Protein AF-A0A3B0TSR6-F1 (afdb_monomer_lite)

Radius of gyration: 14.74 Å; chains: 1; bounding box: 37×26×40 Å

pLDDT: mean 94.07, std 5.28, range [68.5, 98.56]

Organism: NCBI:txid652676

Structure (mmCIF, N/CA/C/O backbone):
data_AF-A0A3B0TSR6-F1
#
_entry.id   AF-A0A3B0TSR6-F1
#
loop_
_atom_site.group_PDB
_atom_site.id
_atom_site.type_symbol
_atom_site.label_atom_id
_atom_site.label_alt_id
_atom_site.label_comp_id
_atom_site.label_asym_id
_atom_site.label_entity_id
_atom_site.label_seq_id
_atom_site.pdbx_PDB_ins_code
_atom_site.Cartn_x
_atom_site.Cartn_y
_atom_site.Cartn_z
_atom_site.occupancy
_atom_site.B_iso_or_equiv
_atom_site.auth_seq_id
_atom_site.auth_comp_id
_atom_site.auth_asym_id
_atom_site.auth_atom_id
_atom_site.pdbx_PDB_model_num
ATOM 1 N N . MET A 1 1 ? -17.621 -11.136 -20.415 1.00 80.25 1 MET A N 1
ATOM 2 C CA . MET A 1 1 ? -17.956 -9.915 -19.646 1.00 80.25 1 MET A CA 1
ATOM 3 C C . MET A 1 1 ? -17.858 -8.714 -20.577 1.00 80.25 1 MET A C 1
ATOM 5 O O . MET A 1 1 ? -16.805 -8.576 -21.180 1.00 80.25 1 MET A O 1
ATOM 9 N N . PRO A 1 2 ? -18.905 -7.886 -20.746 1.00 95.25 2 PRO A N 1
ATOM 10 C CA . PRO A 1 2 ? -18.883 -6.783 -21.718 1.00 95.25 2 PRO A CA 1
ATOM 11 C C . PRO A 1 2 ? -18.322 -5.456 -21.175 1.00 95.25 2 PRO A C 1
ATOM 13 O O . PRO A 1 2 ? -18.177 -4.510 -21.938 1.00 95.25 2 PRO A O 1
ATOM 16 N N . ARG A 1 3 ? -18.058 -5.343 -19.865 1.00 96.44 3 ARG A N 1
ATOM 17 C CA . ARG A 1 3 ? -17.658 -4.086 -19.211 1.00 96.44 3 A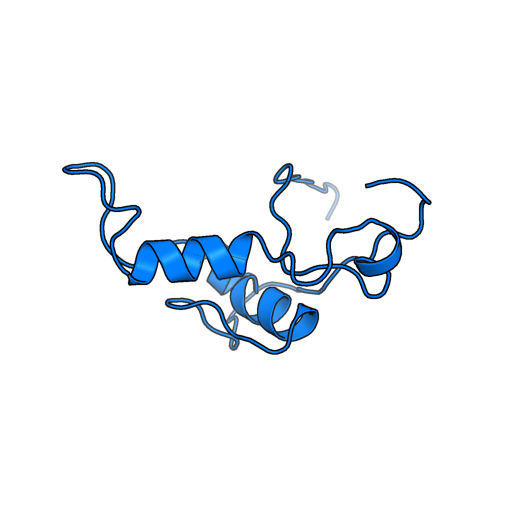RG A CA 1
ATOM 18 C C . ARG A 1 3 ? -16.437 -4.297 -18.326 1.00 96.44 3 ARG A C 1
ATOM 20 O O . ARG A 1 3 ? -16.362 -5.313 -17.637 1.00 96.44 3 ARG A O 1
ATOM 27 N N . ALA A 1 4 ? -15.553 -3.306 -18.308 1.00 95.94 4 ALA A N 1
ATOM 28 C CA . ALA A 1 4 ? -14.464 -3.171 -17.350 1.00 95.94 4 ALA A CA 1
ATOM 29 C C . ALA A 1 4 ? -14.670 -1.885 -16.537 1.00 95.94 4 ALA A C 1
ATOM 31 O O . ALA A 1 4 ? -15.135 -0.882 -17.078 1.00 95.94 4 ALA A O 1
ATOM 32 N N . ILE A 1 5 ? -14.343 -1.927 -15.245 1.00 95.88 5 ILE A N 1
ATOM 33 C CA . ILE A 1 5 ? -14.328 -0.760 -14.357 1.00 95.88 5 ILE A CA 1
ATOM 34 C C . ILE A 1 5 ? -12.890 -0.603 -13.880 1.00 95.88 5 ILE A C 1
ATOM 36 O O . ILE A 1 5 ? -12.321 -1.549 -13.339 1.00 95.88 5 ILE A O 1
ATOM 40 N N . ILE A 1 6 ? -12.312 0.575 -14.103 1.00 96.50 6 ILE A N 1
ATOM 41 C CA . ILE A 1 6 ? -10.946 0.897 -13.695 1.00 96.50 6 ILE A CA 1
ATOM 42 C C . ILE A 1 6 ? -11.034 1.957 -12.601 1.00 96.50 6 ILE A C 1
ATOM 44 O O . ILE A 1 6 ? -11.550 3.048 -12.834 1.00 96.50 6 ILE A O 1
ATOM 48 N N . CYS A 1 7 ? -10.531 1.622 -11.415 1.00 96.44 7 CYS A N 1
ATOM 49 C CA . CYS A 1 7 ? -10.419 2.538 -10.286 1.00 96.44 7 CYS A CA 1
ATOM 50 C C . CYS A 1 7 ? -8.938 2.824 -10.041 1.00 96.44 7 CYS A C 1
ATOM 52 O O . CYS A 1 7 ? -8.193 1.915 -9.677 1.00 96.44 7 CYS A O 1
ATOM 54 N N . ILE A 1 8 ? -8.520 4.073 -10.235 1.00 96.31 8 ILE A N 1
ATOM 55 C CA . ILE A 1 8 ? -7.159 4.519 -9.928 1.00 96.31 8 ILE A CA 1
ATOM 56 C C . ILE A 1 8 ? -7.186 5.165 -8.547 1.00 96.31 8 ILE A C 1
ATOM 58 O O . ILE A 1 8 ? -7.898 6.145 -8.329 1.00 96.31 8 ILE A O 1
ATOM 62 N N . LEU A 1 9 ? -6.428 4.593 -7.614 1.00 96.75 9 LEU A N 1
ATOM 63 C CA . LEU A 1 9 ? -6.173 5.208 -6.319 1.00 96.75 9 LEU A CA 1
ATOM 64 C C . LEU A 1 9 ? -4.930 6.085 -6.461 1.00 96.75 9 LEU A C 1
ATOM 66 O O . LEU A 1 9 ? -3.806 5.587 -6.410 1.00 96.75 9 LEU A O 1
ATOM 70 N N . ASP A 1 10 ? -5.152 7.373 -6.709 1.00 96.19 10 ASP A N 1
ATOM 71 C CA . ASP A 1 10 ? -4.073 8.325 -6.962 1.00 96.19 10 ASP A CA 1
ATOM 72 C C . ASP A 1 10 ? -3.059 8.330 -5.806 1.00 96.19 10 ASP A C 1
ATOM 74 O O . ASP A 1 10 ? -3.438 8.348 -4.633 1.00 96.19 10 ASP A O 1
ATOM 78 N N . SER A 1 11 ? -1.769 8.289 -6.142 1.00 93.19 11 SER A N 1
ATOM 79 C CA . SER A 1 11 ? -0.614 8.256 -5.228 1.00 93.19 11 SER A CA 1
ATOM 80 C C . SER A 1 11 ? -0.506 7.070 -4.244 1.00 93.19 11 SER A C 1
ATOM 82 O O . SER A 1 11 ? 0.410 7.040 -3.416 1.00 93.19 11 SER A O 1
ATOM 84 N N . VAL A 1 12 ? -1.374 6.051 -4.324 1.00 96.44 12 VAL A N 1
ATOM 85 C CA . VAL A 1 12 ? -1.350 4.882 -3.415 1.00 96.44 12 VAL A CA 1
ATOM 86 C C . VAL A 1 12 ? -0.291 3.856 -3.849 1.00 96.44 12 VAL A C 1
ATOM 88 O O . VAL A 1 12 ? -0.595 2.760 -4.314 1.00 96.44 12 VAL A O 1
ATOM 91 N N . GLY A 1 13 ? 0.981 4.232 -3.703 1.00 95.06 13 GLY A N 1
ATOM 92 C CA . GLY A 1 13 ? 2.133 3.382 -4.006 1.00 95.06 13 GLY A CA 1
ATOM 93 C C . GLY A 1 13 ? 2.351 2.261 -2.981 1.00 95.06 13 GLY A C 1
ATOM 94 O O . GLY A 1 13 ? 2.158 2.446 -1.779 1.00 95.06 13 GLY A O 1
ATOM 95 N N . ILE A 1 14 ? 2.807 1.100 -3.451 1.00 95.81 14 ILE A N 1
ATOM 96 C CA . ILE A 1 14 ? 3.022 -0.113 -2.634 1.00 95.81 14 ILE A CA 1
ATOM 97 C C . ILE A 1 14 ? 4.507 -0.470 -2.440 1.00 95.81 14 ILE A C 1
ATOM 99 O O . ILE A 1 14 ? 4.837 -1.578 -2.027 1.00 95.81 14 ILE A O 1
ATOM 103 N N . GLY A 1 15 ? 5.397 0.480 -2.726 1.00 91.31 15 GLY A N 1
ATOM 104 C CA . GLY A 1 15 ? 6.850 0.330 -2.676 1.00 91.31 15 GLY A CA 1
ATOM 105 C C . GLY A 1 15 ? 7.509 1.027 -3.863 1.00 91.31 15 GLY A C 1
ATOM 106 O O . GLY A 1 15 ? 6.911 1.116 -4.935 1.00 91.31 15 GLY A O 1
ATOM 107 N N . GLY A 1 16 ? 8.718 1.549 -3.660 1.00 84.44 16 GLY A N 1
ATOM 108 C CA . GLY A 1 16 ? 9.500 2.191 -4.709 1.00 84.44 16 GLY A CA 1
ATOM 109 C C . GLY A 1 16 ? 9.806 1.225 -5.854 1.00 84.44 16 GLY A C 1
ATOM 110 O O . GLY A 1 16 ? 10.049 0.035 -5.635 1.00 84.44 16 GLY A O 1
ATOM 111 N N . ALA A 1 17 ? 9.793 1.744 -7.080 1.00 85.25 17 ALA A N 1
ATOM 112 C CA . ALA A 1 17 ? 10.236 1.000 -8.251 1.00 85.25 17 ALA A CA 1
ATOM 113 C C . ALA A 1 17 ? 11.745 0.662 -8.155 1.00 85.25 17 ALA A C 1
ATOM 115 O O . ALA A 1 17 ? 12.467 1.290 -7.375 1.00 85.25 17 ALA A O 1
ATOM 116 N N . PRO A 1 18 ? 12.254 -0.325 -8.921 1.00 83.88 18 PRO A N 1
ATOM 117 C CA . PRO A 1 18 ? 13.672 -0.698 -8.877 1.00 83.88 18 PRO A CA 1
ATOM 118 C C . PRO A 1 18 ? 14.651 0.456 -9.160 1.00 83.88 18 PRO A C 1
ATOM 120 O O . PRO A 1 18 ? 15.777 0.428 -8.674 1.00 83.88 18 PRO A O 1
ATOM 123 N N . ASP A 1 19 ? 14.212 1.463 -9.913 1.00 85.25 19 ASP A N 1
ATOM 124 C CA . ASP A 1 19 ? 14.926 2.689 -10.284 1.00 85.25 19 ASP A CA 1
ATOM 125 C C . ASP A 1 19 ? 14.627 3.879 -9.352 1.00 85.25 19 ASP A C 1
ATOM 127 O O . ASP A 1 19 ? 15.096 4.986 -9.593 1.00 85.25 19 ASP A O 1
ATOM 131 N N . ALA A 1 20 ? 13.899 3.686 -8.244 1.00 87.44 20 ALA A N 1
ATOM 132 C CA . ALA A 1 20 ? 13.506 4.778 -7.344 1.00 87.44 20 ALA A CA 1
ATOM 133 C C . ALA A 1 20 ? 14.694 5.618 -6.833 1.00 87.44 20 ALA A C 1
ATOM 135 O O . ALA A 1 20 ? 14.540 6.810 -6.568 1.00 87.44 20 ALA A O 1
ATOM 136 N N . ALA A 1 21 ? 15.885 5.023 -6.714 1.00 87.94 21 ALA A N 1
ATOM 137 C CA . ALA A 1 21 ? 17.102 5.738 -6.333 1.00 87.94 21 ALA A CA 1
ATOM 138 C C . ALA A 1 21 ? 17.515 6.811 -7.355 1.00 87.94 21 ALA A C 1
ATOM 140 O O . ALA A 1 21 ? 17.913 7.902 -6.944 1.00 87.94 21 ALA A O 1
ATOM 141 N N . ASP A 1 22 ? 17.341 6.550 -8.654 1.00 88.56 22 ASP A N 1
ATOM 142 C CA . ASP A 1 22 ? 17.671 7.488 -9.739 1.00 88.56 22 ASP A CA 1
ATOM 143 C C . ASP A 1 22 ? 16.799 8.752 -9.682 1.00 88.56 22 ASP A C 1
ATOM 145 O O . ASP A 1 22 ? 17.170 9.819 -10.169 1.00 88.56 22 ASP A O 1
ATOM 149 N N . PHE A 1 23 ? 15.653 8.641 -9.012 1.00 85.62 23 PHE A N 1
ATOM 150 C CA . PHE A 1 23 ? 14.673 9.699 -8.834 1.00 85.62 23 PHE A CA 1
ATOM 151 C C . PHE A 1 23 ? 14.650 10.313 -7.425 1.00 85.62 23 PHE A C 1
ATOM 153 O O . PHE A 1 23 ? 13.775 11.140 -7.141 1.00 85.62 23 PHE A O 1
ATOM 160 N N . GLY A 1 24 ? 15.581 9.920 -6.548 1.00 87.12 24 GLY A N 1
ATOM 161 C CA . GLY A 1 24 ? 15.656 10.399 -5.164 1.00 87.12 24 GLY A CA 1
ATOM 162 C C . GLY A 1 24 ? 14.592 9.825 -4.218 1.00 87.12 24 GLY A C 1
ATOM 163 O O . GLY A 1 24 ? 14.451 10.322 -3.105 1.00 87.12 24 GLY A O 1
ATOM 164 N N . ASP A 1 25 ? 13.883 8.770 -4.623 1.00 89.12 25 ASP A N 1
ATOM 165 C CA . ASP A 1 25 ? 12.772 8.158 -3.878 1.00 89.12 25 ASP A CA 1
ATOM 166 C C . ASP A 1 25 ? 13.155 6.802 -3.254 1.00 89.12 25 ASP A C 1
ATOM 168 O O . ASP A 1 25 ? 12.295 5.951 -2.990 1.00 89.12 25 ASP A O 1
ATOM 172 N N . ALA A 1 26 ? 14.451 6.564 -3.032 1.00 88.94 26 ALA A N 1
ATOM 173 C CA . ALA A 1 26 ? 14.937 5.334 -2.413 1.00 88.94 26 ALA A CA 1
ATOM 174 C C . ALA A 1 26 ? 14.248 5.088 -1.057 1.00 88.94 26 ALA A C 1
ATOM 176 O O . ALA A 1 26 ? 14.211 5.958 -0.189 1.00 88.94 26 ALA A O 1
ATOM 177 N N . GLY A 1 27 ? 13.700 3.883 -0.877 1.00 87.44 27 GLY A N 1
ATOM 178 C CA . GLY A 1 27 ? 12.986 3.499 0.345 1.00 87.44 27 GLY A CA 1
ATOM 179 C C . GLY A 1 27 ? 11.551 4.028 0.457 1.00 87.44 27 GLY A C 1
ATOM 180 O O . GLY A 1 27 ? 10.910 3.807 1.481 1.00 87.44 27 GLY A O 1
ATOM 181 N N . SER A 1 28 ? 11.014 4.700 -0.565 1.00 91.75 28 SER A N 1
ATOM 182 C CA . SER A 1 28 ? 9.602 5.097 -0.580 1.00 91.75 28 SER A CA 1
ATOM 183 C C . SER A 1 28 ? 8.674 3.875 -0.522 1.00 91.75 28 SER A C 1
ATOM 185 O O . SER A 1 28 ? 8.844 2.895 -1.245 1.00 91.75 28 SER A O 1
ATOM 187 N N . ASN A 1 29 ? 7.673 3.913 0.361 1.00 95.06 29 ASN A N 1
ATOM 188 C CA . ASN A 1 29 ? 6.589 2.932 0.391 1.00 95.06 29 ASN A CA 1
ATOM 189 C C . ASN A 1 29 ? 5.353 3.517 1.087 1.00 95.06 29 ASN A C 1
ATOM 191 O O . ASN A 1 29 ? 5.255 3.515 2.314 1.00 95.06 29 ASN A O 1
ATOM 195 N N . THR A 1 30 ? 4.407 4.034 0.304 1.00 96.88 30 THR A N 1
ATOM 196 C CA . THR A 1 30 ? 3.244 4.753 0.837 1.00 96.88 30 THR A CA 1
ATOM 197 C C . THR A 1 30 ? 2.364 3.852 1.704 1.00 96.88 30 THR A C 1
ATOM 199 O O . THR A 1 30 ? 2.146 4.158 2.876 1.00 96.88 30 THR A O 1
ATOM 202 N N . VAL A 1 31 ? 1.880 2.723 1.173 1.00 97.94 31 VAL A N 1
ATOM 203 C CA . VAL A 1 31 ? 0.964 1.836 1.915 1.00 97.94 31 VAL A CA 1
ATOM 204 C C . VAL A 1 31 ? 1.626 1.248 3.160 1.00 97.94 31 VAL A C 1
ATOM 206 O O . VAL A 1 31 ? 1.008 1.262 4.227 1.00 97.94 31 VAL A O 1
ATOM 209 N N . LEU A 1 32 ? 2.874 0.775 3.063 1.00 97.75 32 LEU A N 1
ATOM 210 C CA . LEU A 1 32 ? 3.575 0.192 4.209 1.00 97.75 32 LEU A CA 1
ATOM 211 C C . LEU A 1 32 ? 3.792 1.222 5.322 1.00 97.75 32 LEU A C 1
ATOM 213 O O . LEU A 1 32 ? 3.455 0.945 6.473 1.00 97.75 32 LEU A O 1
ATOM 217 N N . HIS A 1 33 ? 4.303 2.415 4.995 1.00 97.88 33 HIS A N 1
ATOM 218 C CA . HIS A 1 33 ? 4.571 3.447 6.000 1.00 97.88 33 HIS A CA 1
ATOM 219 C C . HIS A 1 33 ? 3.283 3.967 6.644 1.00 97.88 33 HIS A C 1
ATOM 221 O O . HIS A 1 33 ? 3.249 4.174 7.859 1.00 97.88 33 HIS A O 1
ATOM 227 N N . ILE A 1 34 ? 2.197 4.119 5.876 1.00 98.12 34 ILE A N 1
ATOM 228 C CA . ILE A 1 34 ? 0.886 4.453 6.448 1.00 98.12 34 ILE A CA 1
ATOM 229 C C . ILE A 1 34 ? 0.443 3.346 7.407 1.00 98.12 34 ILE A C 1
ATOM 231 O O . ILE A 1 34 ? 0.077 3.647 8.542 1.00 98.12 34 ILE A O 1
ATOM 235 N N . ALA A 1 35 ? 0.493 2.075 7.000 1.00 98.25 35 ALA A N 1
ATOM 236 C CA . ALA A 1 35 ? 0.074 0.957 7.844 1.00 98.25 35 ALA A CA 1
ATOM 237 C C . ALA A 1 35 ? 0.884 0.863 9.151 1.00 98.25 35 ALA A C 1
ATOM 239 O O . ALA A 1 35 ? 0.297 0.637 10.211 1.00 98.25 35 ALA A O 1
ATOM 240 N N . GLN A 1 36 ? 2.195 1.113 9.100 1.00 98.38 36 GLN A N 1
ATOM 241 C CA . GLN A 1 36 ? 3.062 1.200 10.281 1.00 98.38 36 GLN A CA 1
ATOM 242 C C . GLN A 1 36 ? 2.638 2.339 11.215 1.00 98.38 36 GLN A C 1
ATOM 244 O O . GLN A 1 36 ? 2.370 2.095 12.390 1.00 98.38 36 GLN A O 1
ATOM 249 N N . LYS A 1 37 ? 2.473 3.561 10.692 1.00 98.56 37 LYS A N 1
ATOM 250 C CA . LYS A 1 37 ? 2.045 4.719 11.499 1.00 98.56 37 LYS A CA 1
ATOM 251 C C . LYS A 1 37 ? 0.659 4.529 12.112 1.00 98.56 37 LYS A C 1
ATOM 253 O O . LYS A 1 37 ? 0.414 4.951 13.238 1.00 98.56 37 LYS A O 1
ATOM 258 N N . CYS A 1 38 ? -0.231 3.846 11.399 1.00 98.38 38 CYS A N 1
ATOM 259 C CA . CYS A 1 38 ? -1.532 3.441 11.911 1.00 98.38 38 CYS A CA 1
ATOM 260 C C . CYS A 1 38 ? -1.411 2.451 13.076 1.00 98.38 38 CYS A C 1
ATOM 262 O O . CYS A 1 38 ? -2.042 2.645 14.107 1.00 98.38 38 CYS A O 1
ATOM 264 N N . ALA A 1 39 ? -0.605 1.398 12.924 1.00 98.00 39 ALA A N 1
ATOM 265 C CA . ALA A 1 39 ? -0.407 0.393 13.968 1.00 98.00 39 ALA A CA 1
ATOM 266 C C . ALA A 1 39 ? 0.245 0.973 15.237 1.00 98.00 39 ALA A C 1
ATOM 268 O O . ALA A 1 39 ? -0.052 0.523 16.338 1.00 98.00 39 ALA A O 1
ATOM 269 N N . GLU A 1 40 ? 1.082 1.997 15.081 1.00 98.31 40 GLU A N 1
ATOM 270 C CA . GLU A 1 40 ? 1.686 2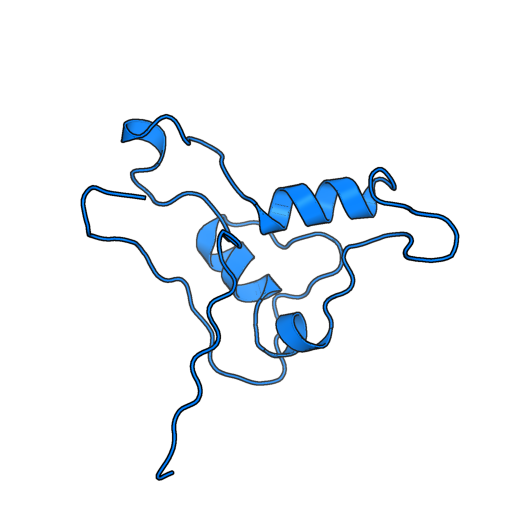.773 16.170 1.00 98.31 40 GLU A CA 1
ATOM 271 C C . GLU A 1 40 ? 0.710 3.778 16.826 1.00 98.31 40 GLU A C 1
ATOM 273 O O . GLU A 1 40 ? 1.070 4.436 17.800 1.00 98.31 40 GLU A O 1
ATOM 278 N N . GLY A 1 41 ? -0.513 3.930 16.304 1.00 97.81 41 GLY A N 1
ATOM 279 C CA . GLY A 1 41 ? -1.529 4.849 16.829 1.00 97.81 41 GLY A CA 1
ATOM 280 C C . GLY A 1 41 ? -1.355 6.315 16.410 1.00 97.81 41 GLY A C 1
ATOM 281 O O . GLY A 1 41 ? -2.166 7.158 16.785 1.00 97.81 41 GLY A O 1
ATOM 282 N N . PHE A 1 42 ? -0.356 6.650 15.582 1.00 98.31 42 PHE A N 1
ATOM 283 C CA . PHE A 1 42 ? -0.143 8.027 15.101 1.00 98.31 42 PHE A CA 1
ATOM 284 C C . PHE A 1 42 ? -1.274 8.541 14.205 1.00 98.31 42 PHE A C 1
ATOM 286 O O . PHE A 1 42 ? -1.391 9.745 13.984 1.00 98.31 42 PHE A O 1
ATOM 293 N N . CYS A 1 43 ? -2.092 7.639 13.664 1.00 97.50 43 CYS A N 1
ATOM 294 C CA . CYS A 1 43 ? -3.219 7.976 12.799 1.00 97.50 43 CYS A CA 1
ATOM 295 C C . CYS A 1 43 ? -4.577 7.875 13.510 1.00 97.50 43 CYS A C 1
ATOM 297 O O . CYS A 1 43 ? -5.611 7.901 12.838 1.00 97.50 43 CYS A O 1
ATOM 299 N N . ASP A 1 44 ? -4.593 7.728 14.833 1.00 98.12 44 ASP A N 1
ATOM 300 C CA . ASP A 1 44 ? -5.830 7.623 15.598 1.00 98.12 44 ASP A CA 1
ATOM 301 C C . ASP A 1 44 ? -6.525 8.983 15.681 1.00 98.12 44 ASP A C 1
ATOM 303 O O . ASP A 1 44 ? -5.943 10.000 16.058 1.00 98.12 44 ASP A O 1
ATOM 307 N N . ILE A 1 45 ? -7.809 8.998 15.329 1.00 97.56 45 ILE A N 1
ATOM 308 C CA . ILE A 1 45 ? -8.654 10.189 15.362 1.00 97.56 45 ILE A CA 1
ATOM 309 C C . ILE A 1 45 ? -9.935 9.802 16.090 1.00 97.56 45 ILE A C 1
ATOM 311 O O . ILE A 1 45 ? -10.709 8.964 15.616 1.00 97.56 45 ILE A O 1
ATOM 315 N N . LYS A 1 46 ? -10.165 10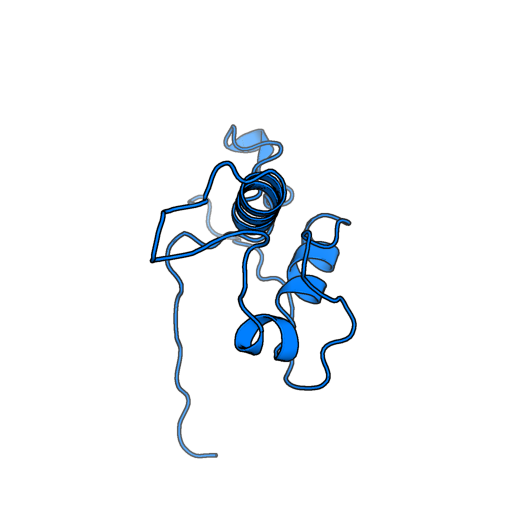.423 17.253 1.00 97.44 46 LYS A N 1
ATOM 316 C CA . LYS A 1 46 ? -11.300 10.116 18.132 1.00 97.44 46 LYS A CA 1
ATOM 317 C C . LYS A 1 46 ? -12.625 10.176 17.364 1.00 97.44 46 LYS A C 1
ATOM 319 O O . LYS A 1 46 ? -12.983 11.214 16.819 1.00 97.44 46 LYS A O 1
ATOM 324 N N . GLY A 1 47 ? -13.358 9.061 17.365 1.00 96.19 47 GLY A N 1
ATOM 325 C CA . GLY A 1 47 ? -14.656 8.935 16.693 1.00 96.19 47 GLY A CA 1
ATOM 326 C C . GLY A 1 47 ? -14.592 8.716 15.176 1.00 96.19 47 GLY A C 1
ATOM 327 O O . GLY A 1 47 ? -15.644 8.605 14.558 1.00 96.19 47 GLY A O 1
ATOM 328 N N . VAL A 1 48 ? -13.398 8.632 14.579 1.00 96.44 48 VAL A N 1
ATOM 329 C CA . VAL A 1 48 ? -13.211 8.420 13.133 1.00 96.44 48 VAL A CA 1
ATOM 330 C C . VAL A 1 48 ? -12.483 7.108 12.862 1.00 96.44 48 VAL A C 1
ATOM 332 O O . VAL A 1 48 ? -12.973 6.282 12.096 1.00 96.44 48 VAL A O 1
ATOM 335 N N . ARG A 1 49 ? -11.321 6.895 13.488 1.00 95.94 49 ARG A N 1
ATOM 336 C CA . ARG A 1 49 ? -10.540 5.661 13.345 1.00 95.94 49 ARG A CA 1
ATOM 337 C C . ARG A 1 49 ? -9.585 5.445 14.513 1.00 95.94 49 ARG A C 1
ATOM 339 O O . ARG A 1 49 ? -9.151 6.406 15.145 1.00 95.94 49 ARG A O 1
ATOM 346 N N . SER A 1 50 ? -9.209 4.190 14.731 1.00 97.25 50 SER A N 1
ATOM 347 C CA . SER A 1 50 ? -8.172 3.806 15.687 1.00 97.25 50 SER A CA 1
ATOM 348 C C . SER A 1 50 ? -7.485 2.506 15.275 1.00 97.25 50 SER A C 1
ATOM 350 O O . SER A 1 50 ? -8.131 1.636 14.684 1.00 97.25 50 SER A O 1
ATOM 352 N N . GLY A 1 51 ? -6.213 2.356 15.633 1.00 96.88 51 GLY A N 1
ATOM 353 C CA . GLY A 1 51 ? -5.417 1.158 15.381 1.00 96.88 51 GLY A CA 1
ATOM 354 C C . GLY A 1 51 ? -4.952 1.023 13.929 1.00 96.88 51 GLY A C 1
ATOM 355 O O . GLY A 1 51 ? -4.868 1.999 13.175 1.00 96.88 51 GLY A O 1
ATOM 356 N N . SER A 1 52 ? -4.638 -0.213 13.530 1.00 97.75 52 SER A N 1
ATOM 357 C CA . SER A 1 52 ? -4.085 -0.551 12.212 1.00 97.75 52 SER A CA 1
ATOM 358 C C . SER A 1 52 ? -4.926 -0.030 11.043 1.00 97.75 52 SER A C 1
ATOM 360 O O . SER A 1 52 ? -6.135 0.183 11.151 1.00 97.75 52 SER A O 1
ATOM 362 N N . LEU A 1 53 ? -4.280 0.165 9.889 1.00 97.94 53 LEU A N 1
ATOM 363 C CA . LEU A 1 53 ? -4.975 0.563 8.667 1.00 97.94 53 LEU A CA 1
ATOM 364 C C . LEU A 1 53 ? -5.983 -0.524 8.264 1.00 97.94 53 LEU A C 1
ATOM 366 O O . LEU A 1 53 ? -5.601 -1.606 7.827 1.00 97.94 53 LEU A O 1
ATOM 370 N N . HIS A 1 54 ? -7.275 -0.230 8.402 1.00 96.69 54 HIS A N 1
ATOM 371 C CA . HIS A 1 54 ? -8.335 -1.208 8.184 1.00 96.69 54 HIS A CA 1
ATOM 372 C C . HIS A 1 54 ? -8.913 -1.119 6.765 1.00 96.69 54 HIS A C 1
ATOM 374 O O . HIS A 1 54 ? -9.800 -0.313 6.489 1.00 96.69 54 HIS A O 1
ATOM 380 N N . VAL A 1 55 ? -8.418 -1.968 5.859 1.00 96.94 55 VAL A N 1
ATOM 381 C CA . VAL A 1 55 ? -8.856 -2.044 4.448 1.00 96.94 55 VAL A CA 1
ATOM 382 C C . VAL A 1 55 ? -9.235 -3.478 4.037 1.00 96.94 55 VAL A C 1
ATOM 384 O O . VAL A 1 55 ? -8.712 -4.010 3.057 1.00 96.94 55 VAL A O 1
ATOM 387 N N . PRO A 1 56 ? -10.178 -4.130 4.745 1.00 96.56 56 PRO A N 1
ATOM 388 C CA . PRO A 1 56 ? -10.427 -5.571 4.625 1.00 96.56 56 PRO A CA 1
ATOM 389 C C . PRO A 1 56 ? -10.877 -6.008 3.227 1.00 96.56 56 PRO A C 1
ATOM 391 O O . PRO A 1 56 ? -10.647 -7.145 2.830 1.00 96.56 56 PRO A O 1
ATOM 394 N N . ASN A 1 57 ? -11.524 -5.125 2.465 1.00 97.50 57 ASN A N 1
ATOM 395 C CA . ASN A 1 57 ? -11.964 -5.444 1.108 1.00 97.50 57 ASN A CA 1
ATOM 396 C C . ASN A 1 57 ? -10.799 -5.440 0.112 1.00 97.50 57 ASN A C 1
ATOM 398 O O . ASN A 1 57 ? -10.741 -6.317 -0.740 1.00 97.50 57 ASN A O 1
ATOM 402 N N . LEU A 1 58 ? -9.865 -4.491 0.231 1.00 97.31 58 LEU A N 1
ATOM 403 C CA . LEU A 1 58 ? -8.680 -4.445 -0.630 1.00 97.31 58 LEU A CA 1
ATOM 404 C C . LEU A 1 58 ? -7.686 -5.547 -0.261 1.00 97.31 58 LEU A C 1
ATOM 406 O O . LEU A 1 58 ? -7.106 -6.164 -1.149 1.00 97.31 58 LEU A O 1
ATOM 410 N N . ASP A 1 59 ? -7.541 -5.843 1.031 1.00 97.56 59 ASP A N 1
ATOM 411 C CA . ASP A 1 59 ? -6.699 -6.948 1.491 1.00 97.56 59 ASP A CA 1
ATOM 412 C C . ASP A 1 59 ? -7.212 -8.297 0.966 1.00 97.56 59 ASP A C 1
ATOM 414 O O . ASP A 1 59 ? -6.455 -9.071 0.386 1.00 97.56 59 ASP A O 1
ATOM 418 N N . LYS A 1 60 ? -8.536 -8.521 1.011 1.00 97.75 60 LYS A N 1
ATOM 419 C CA . LYS A 1 60 ? -9.165 -9.706 0.402 1.00 97.75 60 LYS A CA 1
ATOM 420 C C . LYS A 1 60 ? -8.925 -9.839 -1.104 1.00 97.75 60 LYS A C 1
ATOM 422 O O . LYS A 1 60 ? -8.981 -10.958 -1.606 1.00 97.75 60 LYS A O 1
ATOM 427 N N . LEU A 1 61 ? -8.714 -8.722 -1.804 1.00 97.38 61 LEU A N 1
ATOM 428 C CA . LEU A 1 61 ? -8.407 -8.677 -3.237 1.00 97.38 61 LEU A CA 1
ATOM 429 C C . LEU A 1 61 ? -6.900 -8.770 -3.537 1.00 97.38 61 LEU A C 1
ATOM 431 O O . LEU A 1 61 ? -6.537 -8.843 -4.709 1.00 97.38 61 LEU A O 1
ATOM 435 N N . GLY A 1 62 ? -6.035 -8.777 -2.516 1.00 97.38 62 GLY A N 1
ATOM 436 C CA . GLY A 1 62 ? -4.592 -8.982 -2.662 1.00 97.38 62 GLY A CA 1
ATOM 437 C C . GLY A 1 62 ? -3.701 -7.781 -2.357 1.00 97.38 62 GLY A C 1
ATOM 438 O O . GLY A 1 62 ? -2.532 -7.825 -2.723 1.00 97.38 62 GLY A O 1
ATOM 439 N N . LEU A 1 63 ? -4.190 -6.723 -1.696 1.00 97.44 63 LEU A N 1
ATOM 440 C CA . LEU A 1 63 ? -3.351 -5.555 -1.383 1.00 97.44 63 LEU A CA 1
ATOM 441 C C . LEU A 1 63 ? -2.127 -5.911 -0.519 1.00 97.44 63 LEU A C 1
ATOM 443 O O . LEU A 1 63 ? -1.017 -5.529 -0.884 1.00 97.44 63 LEU A O 1
ATOM 447 N N . GLY A 1 64 ? -2.301 -6.648 0.586 1.00 97.31 64 GLY A N 1
ATOM 448 C CA . GLY A 1 64 ? -1.182 -7.045 1.448 1.00 97.31 64 GLY A CA 1
ATOM 449 C C . GLY A 1 64 ? -0.148 -7.896 0.706 1.00 97.31 64 GLY A C 1
ATOM 450 O O . GLY A 1 64 ? 1.047 -7.611 0.763 1.00 97.31 64 GLY A O 1
ATOM 451 N N . ALA A 1 65 ? -0.623 -8.868 -0.076 1.00 97.62 65 ALA A N 1
ATOM 452 C CA . ALA A 1 65 ? 0.213 -9.713 -0.925 1.00 97.62 65 ALA A CA 1
ATOM 453 C C . ALA A 1 65 ? 0.969 -8.916 -2.008 1.00 97.62 65 ALA A C 1
ATOM 455 O O . ALA A 1 65 ? 2.144 -9.171 -2.262 1.00 97.62 65 ALA A O 1
ATOM 456 N N . ALA A 1 66 ? 0.331 -7.916 -2.626 1.00 97.31 66 ALA A N 1
ATOM 457 C CA . ALA A 1 66 ? 0.966 -7.063 -3.629 1.00 97.31 66 ALA A CA 1
ATOM 458 C C . ALA A 1 66 ? 2.069 -6.178 -3.025 1.00 97.31 66 ALA A C 1
ATOM 460 O O . ALA A 1 66 ? 3.125 -6.024 -3.637 1.00 97.31 66 ALA A O 1
ATOM 461 N N . VAL A 1 67 ? 1.858 -5.631 -1.822 1.00 97.19 67 VAL A N 1
ATOM 462 C CA . VAL A 1 67 ? 2.901 -4.872 -1.109 1.00 97.19 67 VAL A CA 1
ATOM 463 C C . VAL A 1 67 ? 4.083 -5.780 -0.768 1.00 97.19 67 VAL A C 1
ATOM 465 O O . VAL A 1 67 ? 5.224 -5.425 -1.065 1.00 97.19 67 VAL A O 1
ATOM 468 N N . GLU A 1 68 ? 3.827 -6.979 -0.233 1.00 97.00 68 GLU A N 1
ATOM 469 C CA . GLU A 1 68 ? 4.886 -7.956 0.043 1.00 97.00 68 GLU A CA 1
ATOM 470 C C . GLU A 1 68 ? 5.658 -8.324 -1.230 1.00 97.00 68 GLU A C 1
ATOM 472 O O . GLU A 1 68 ? 6.885 -8.333 -1.220 1.00 97.00 68 GLU A O 1
ATOM 477 N N . LEU A 1 69 ? 4.973 -8.544 -2.354 1.00 96.06 69 LEU A N 1
ATOM 478 C CA . LEU A 1 69 ? 5.629 -8.810 -3.635 1.00 96.06 69 LEU A CA 1
ATOM 479 C C . LEU A 1 69 ? 6.491 -7.629 -4.114 1.00 96.06 69 LEU A C 1
ATOM 481 O O . LEU A 1 69 ? 7.522 -7.842 -4.752 1.00 96.06 69 LEU A O 1
ATOM 485 N N . SER A 1 70 ? 6.082 -6.391 -3.830 1.00 95.00 70 SER A N 1
ATOM 486 C CA . SER A 1 70 ? 6.807 -5.194 -4.261 1.00 95.00 70 SER A CA 1
ATOM 487 C C . SER A 1 70 ? 8.059 -4.921 -3.427 1.00 95.00 70 SER A C 1
ATOM 489 O O . SER A 1 70 ? 9.068 -4.495 -3.986 1.00 95.00 70 SER A O 1
ATOM 491 N N . CYS A 1 71 ? 8.003 -5.114 -2.105 1.00 92.75 71 CYS A N 1
ATOM 492 C CA . CYS A 1 71 ? 9.056 -4.658 -1.187 1.00 92.75 71 CYS A CA 1
ATOM 493 C C . CYS A 1 71 ? 9.500 -5.693 -0.137 1.00 92.75 71 CYS A C 1
ATOM 495 O O . CYS A 1 71 ? 10.274 -5.360 0.759 1.00 92.75 71 CYS A O 1
ATOM 497 N N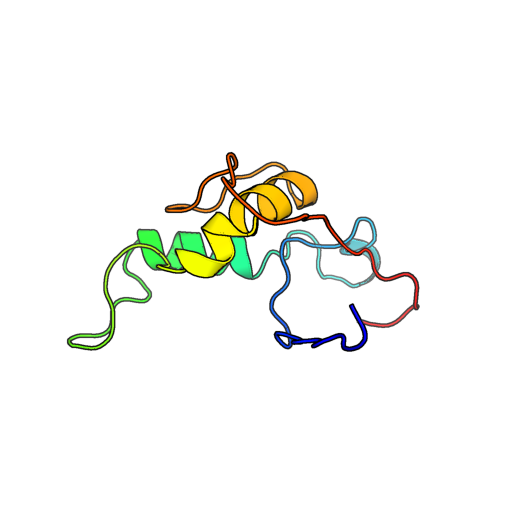 . GLY A 1 72 ? 8.994 -6.924 -0.191 1.00 94.81 72 GLY A N 1
ATOM 498 C CA . GLY A 1 72 ? 9.360 -8.022 0.709 1.00 94.81 72 GLY A CA 1
ATOM 499 C C . GLY A 1 72 ? 8.788 -7.931 2.126 1.00 94.81 72 GLY A C 1
ATOM 500 O O . GLY A 1 72 ? 9.247 -8.656 3.001 1.00 94.81 72 GLY A O 1
ATOM 501 N N . THR A 1 73 ? 7.836 -7.029 2.390 1.00 95.69 73 THR A N 1
ATOM 502 C CA . THR A 1 73 ? 7.255 -6.836 3.732 1.00 95.69 73 THR A CA 1
ATOM 503 C C . THR A 1 73 ? 5.733 -6.798 3.674 1.00 95.69 73 THR A C 1
ATOM 505 O O . THR A 1 73 ? 5.163 -6.038 2.895 1.00 95.69 73 THR A O 1
ATOM 508 N N . ILE A 1 74 ? 5.073 -7.566 4.542 1.00 97.44 74 ILE A N 1
ATOM 509 C CA . ILE A 1 74 ? 3.618 -7.500 4.726 1.00 97.44 74 ILE A CA 1
ATOM 510 C C . ILE A 1 74 ? 3.279 -6.289 5.615 1.00 97.44 74 ILE A C 1
ATOM 512 O O . ILE A 1 74 ? 3.826 -6.175 6.718 1.00 97.44 74 ILE A O 1
ATOM 516 N N . PRO A 1 75 ? 2.375 -5.384 5.194 1.00 97.81 75 PRO A N 1
ATOM 517 C CA . PRO A 1 75 ? 1.937 -4.274 6.034 1.00 97.81 75 PRO A CA 1
ATOM 518 C C . PRO A 1 75 ? 1.248 -4.738 7.328 1.00 97.81 75 PRO A C 1
ATOM 520 O O . PRO A 1 75 ? 0.461 -5.688 7.297 1.00 97.81 75 PRO A O 1
ATOM 523 N N . PRO A 1 76 ? 1.456 -4.046 8.464 1.00 97.94 76 PRO A N 1
ATOM 524 C CA . PRO A 1 76 ? 0.749 -4.358 9.702 1.00 97.94 76 PRO A CA 1
ATOM 525 C C . PRO A 1 76 ? -0.776 -4.338 9.527 1.00 97.94 76 PRO A C 1
ATOM 527 O O . PRO A 1 76 ? -1.345 -3.354 9.052 1.00 97.94 76 PRO A O 1
ATOM 530 N N . GLY A 1 77 ? -1.441 -5.412 9.957 1.00 96.19 77 GLY A N 1
ATOM 531 C CA . GLY A 1 77 ? -2.899 -5.552 9.863 1.00 96.19 77 GLY A CA 1
ATOM 532 C C . GLY A 1 77 ? -3.425 -6.040 8.506 1.00 96.19 77 GLY A C 1
ATOM 533 O O . GLY A 1 77 ? -4.636 -5.998 8.301 1.00 96.19 77 GLY A O 1
ATOM 534 N N . MET A 1 78 ? -2.547 -6.502 7.606 1.00 97.12 78 MET A N 1
ATOM 535 C CA . MET A 1 78 ? -2.895 -7.096 6.305 1.00 97.12 78 MET A CA 1
ATOM 536 C C . MET A 1 78 ? -2.423 -8.556 6.191 1.00 97.12 78 MET A C 1
ATOM 538 O O . MET A 1 78 ? -1.697 -9.051 7.057 1.00 97.12 78 MET A O 1
ATOM 542 N N . SER A 1 79 ? -2.833 -9.249 5.123 1.00 95.62 79 SER A N 1
ATOM 543 C CA . SER A 1 79 ? -2.492 -10.650 4.845 1.00 95.62 79 SER A CA 1
ATOM 544 C C . SER A 1 79 ? -1.886 -10.833 3.450 1.00 95.62 79 SER A C 1
ATOM 546 O O . SER A 1 79 ? -2.209 -10.115 2.506 1.00 95.62 79 SER A O 1
ATOM 548 N N . ASN A 1 80 ? -1.041 -11.850 3.292 1.00 94.25 80 ASN A N 1
ATOM 549 C CA . ASN A 1 80 ? -0.548 -12.312 1.994 1.00 94.25 80 ASN A CA 1
ATOM 550 C C . ASN A 1 80 ? -1.299 -13.542 1.448 1.00 94.25 80 ASN A C 1
ATOM 552 O O . ASN A 1 80 ? -0.904 -14.116 0.434 1.00 94.25 80 ASN A O 1
ATOM 556 N N . HIS A 1 81 ? -2.412 -13.927 2.079 1.00 94.81 81 HIS A N 1
ATOM 557 C CA . HIS A 1 81 ? -3.274 -15.027 1.647 1.00 94.81 81 HIS A CA 1
ATOM 558 C C . HIS A 1 81 ? -4.649 -14.504 1.194 1.00 94.81 81 HIS A C 1
ATOM 560 O O . HIS A 1 81 ? -5.653 -14.748 1.872 1.00 94.81 81 HIS A O 1
ATOM 566 N N . PRO A 1 82 ? -4.736 -13.763 0.071 1.00 94.94 82 PRO A N 1
ATOM 567 C CA . PRO A 1 82 ? -6.007 -13.224 -0.381 1.00 94.94 82 PRO A CA 1
ATOM 568 C C . PRO A 1 82 ? -6.942 -14.359 -0.825 1.00 94.94 82 PRO A C 1
ATOM 570 O O . PRO A 1 82 ? -6.559 -15.188 -1.653 1.00 94.94 82 PRO A O 1
ATOM 573 N N . PRO A 1 83 ? -8.184 -14.412 -0.315 1.00 95.12 83 PRO A N 1
ATOM 574 C CA . PRO A 1 83 ? -9.150 -15.443 -0.679 1.00 95.12 83 PRO A CA 1
ATOM 575 C C . PRO A 1 83 ? -9.809 -15.201 -2.047 1.00 95.12 83 PRO A C 1
ATOM 577 O O . PRO A 1 83 ? -10.596 -16.036 -2.490 1.00 95.12 83 PRO A O 1
ATOM 580 N N . ALA A 1 84 ? -9.566 -14.053 -2.693 1.00 93.00 84 ALA A N 1
ATOM 581 C CA . ALA A 1 84 ? -10.208 -1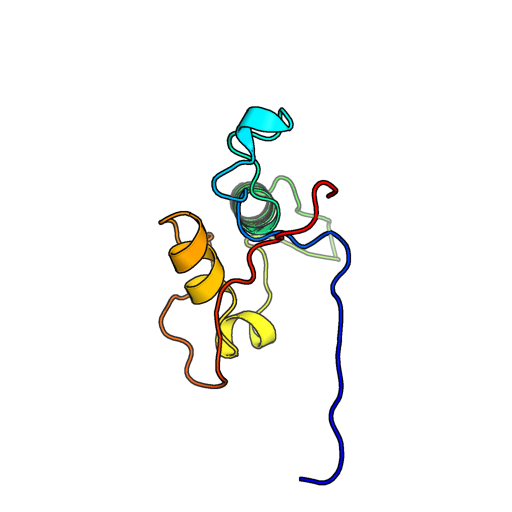3.675 -3.946 1.00 93.00 84 ALA A CA 1
ATOM 582 C C . ALA A 1 84 ? -9.345 -12.728 -4.797 1.00 93.00 84 ALA A C 1
ATOM 584 O O . ALA A 1 84 ? -8.372 -12.141 -4.331 1.00 93.00 84 ALA A O 1
ATOM 585 N N . GLY A 1 85 ? -9.773 -12.532 -6.048 1.00 88.62 85 GLY A N 1
ATOM 586 C CA . GLY A 1 85 ? -9.151 -11.599 -6.986 1.00 88.62 85 GLY A CA 1
ATOM 587 C C . GLY A 1 85 ? -7.912 -12.155 -7.692 1.00 88.62 85 GLY A C 1
ATOM 588 O O . GLY A 1 85 ? -7.465 -13.272 -7.443 1.00 88.62 85 GLY A O 1
ATOM 589 N N . VAL A 1 86 ? -7.381 -11.352 -8.612 1.00 95.25 86 VAL A N 1
ATOM 590 C CA . VAL A 1 86 ? -6.060 -11.536 -9.223 1.00 95.25 86 VAL A CA 1
ATOM 591 C C . VAL A 1 86 ? -5.295 -10.252 -8.953 1.00 95.25 86 VAL A C 1
ATOM 593 O O . VAL A 1 86 ? -5.819 -9.164 -9.190 1.00 95.25 86 VAL A O 1
ATOM 596 N N . TRP A 1 87 ? -4.081 -10.381 -8.437 1.00 96.50 87 TRP A N 1
ATOM 597 C CA . TRP A 1 87 ? -3.277 -9.264 -7.959 1.00 96.50 87 TRP A CA 1
ATOM 598 C C . TRP A 1 87 ? -1.856 -9.346 -8.516 1.00 96.50 87 TRP A C 1
ATOM 600 O O . TRP A 1 87 ? -1.411 -10.385 -9.004 1.00 96.50 87 TRP A O 1
ATOM 610 N N . GLY A 1 88 ? -1.156 -8.218 -8.472 1.00 95.44 88 GLY A N 1
ATOM 611 C CA . GLY A 1 88 ? 0.212 -8.080 -8.947 1.00 95.44 88 GLY A CA 1
ATOM 612 C C . GLY A 1 88 ? 0.725 -6.664 -8.713 1.00 95.44 88 GLY A C 1
ATOM 613 O O . GLY A 1 88 ? 0.022 -5.824 -8.152 1.00 95.44 88 GLY A O 1
ATOM 614 N N . VAL A 1 89 ? 1.952 -6.405 -9.159 1.00 95.56 89 VAL A N 1
ATOM 615 C CA . VAL A 1 89 ? 2.614 -5.101 -9.033 1.00 95.56 89 VAL A CA 1
ATOM 616 C C . VAL A 1 89 ? 2.881 -4.555 -10.429 1.00 95.56 89 VAL A C 1
ATOM 618 O O . VAL A 1 89 ? 3.523 -5.214 -11.247 1.00 95.56 89 VAL A O 1
ATOM 621 N N . GLY A 1 90 ? 2.388 -3.349 -10.705 1.00 93.19 90 GLY A N 1
ATOM 622 C CA . GLY A 1 90 ? 2.770 -2.596 -11.896 1.00 93.19 90 GLY A CA 1
ATOM 623 C C . GLY A 1 90 ? 4.109 -1.895 -11.677 1.00 93.19 90 GLY A C 1
ATOM 624 O O . GLY A 1 90 ? 4.355 -1.366 -10.596 1.00 93.19 90 GLY A O 1
ATOM 625 N N . ARG A 1 91 ? 4.969 -1.878 -12.699 1.00 90.62 91 ARG A N 1
AT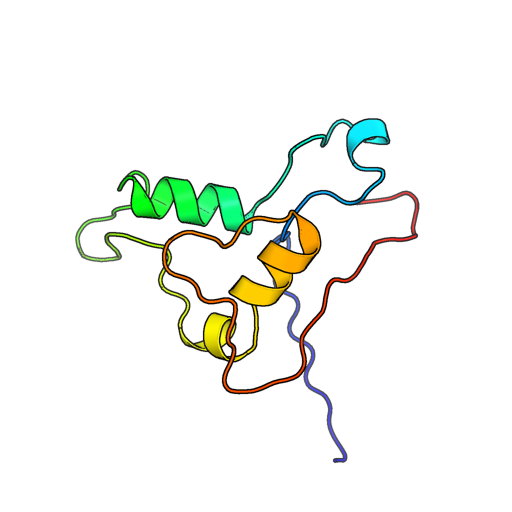OM 626 C CA . ARG A 1 91 ? 6.206 -1.085 -12.709 1.00 90.62 91 ARG A CA 1
ATOM 627 C C . ARG A 1 91 ? 6.110 -0.041 -13.807 1.00 90.62 91 ARG A C 1
ATOM 629 O O . ARG A 1 91 ? 5.788 -0.375 -14.947 1.00 90.62 91 ARG A O 1
ATOM 636 N N . GLN A 1 92 ? 6.351 1.211 -13.447 1.00 88.00 92 GLN A N 1
ATOM 637 C CA . GLN A 1 92 ? 6.370 2.308 -14.401 1.00 88.00 92 GLN A CA 1
ATOM 638 C C . GLN A 1 92 ? 7.577 2.158 -15.331 1.00 88.00 92 GLN A C 1
ATOM 640 O O . GLN A 1 92 ? 8.651 1.755 -14.902 1.00 88.00 92 GLN A O 1
ATOM 645 N N . VAL A 1 93 ? 7.363 2.415 -16.621 1.00 88.81 93 VAL A N 1
ATOM 646 C CA . VAL A 1 93 ? 8.406 2.338 -17.664 1.00 88.81 93 VAL A CA 1
ATOM 647 C C . VAL A 1 93 ? 8.711 3.722 -18.240 1.00 88.81 93 VAL A C 1
ATOM 649 O O . VAL A 1 93 ? 9.800 3.969 -18.750 1.00 88.81 93 VAL A O 1
ATOM 652 N N . SER A 1 94 ? 7.748 4.642 -18.172 1.00 88.81 94 SER A N 1
ATOM 653 C CA . SER A 1 94 ? 7.949 6.037 -18.558 1.00 88.81 94 SER A CA 1
ATOM 654 C C . SER A 1 94 ? 8.926 6.723 -17.599 1.00 88.81 94 SER A C 1
ATOM 656 O O . SER A 1 94 ? 8.865 6.479 -16.405 1.00 88.81 94 SER A O 1
ATOM 658 N N . ILE A 1 95 ? 9.740 7.656 -18.103 1.00 82.25 95 ILE A N 1
ATOM 659 C CA . ILE A 1 95 ? 10.791 8.391 -17.355 1.00 82.25 95 ILE A CA 1
ATOM 660 C C . ILE A 1 95 ? 10.205 9.386 -16.312 1.00 82.25 95 ILE A C 1
ATOM 662 O O . ILE A 1 95 ? 10.923 10.157 -15.687 1.00 82.25 95 ILE A O 1
ATOM 666 N N . GLY A 1 96 ? 8.881 9.414 -16.144 1.00 77.06 96 GLY A N 1
ATOM 667 C CA . GLY A 1 96 ? 8.193 10.237 -15.145 1.00 77.06 96 GLY A CA 1
ATOM 668 C C . GLY A 1 96 ? 7.887 9.467 -13.857 1.00 77.06 96 GLY A C 1
ATOM 669 O O . GLY A 1 96 ? 8.283 8.315 -13.714 1.00 77.06 96 GLY A O 1
ATOM 670 N N . LYS A 1 97 ? 7.133 10.114 -12.962 1.00 68.50 97 LYS A N 1
ATOM 671 C CA . LYS A 1 97 ? 6.513 9.522 -11.768 1.00 68.50 97 LYS A CA 1
ATOM 672 C C . LYS A 1 97 ? 5.000 9.592 -11.923 1.00 68.50 97 LYS A C 1
ATOM 674 O O . LYS A 1 97 ? 4.528 10.661 -12.373 1.00 68.50 97 LYS A O 1
#

InterPro domains:
  IPR010045 Phosphopentomutase [PTHR21110] (1-97)
  IPR017850 Alkaline-phosphatase-like, core domain superfamily [G3DSA:3.40.720.10] (1-97)
  IPR017850 Alkaline-phosphatase-like, core domain superfamily [SSF53649] (1-88)

Sequence (97 aa):
MPRAIICILDSVGIGGAPDAADFGDAGSNTVLHIAQKCAEGFCDIKGVRSGSLHVPNLDKLGLGAAVELSCGTIPPGMSNHPPAGVWGVGRQVSIGK

Secondary structure (DSSP, 8-state):
---------TT--SS--TTGGGGT-TT--HHHHHHHHHHTTTT-BTTTB-SS---HHHHHTTHHHHHHHHHS-PPTT--S--SSS--------SS--

Foldseek 3Di:
DPDDDDDDPPPQALFAAPCCVVVVNPGDGRQQVQQVCQQVQVPDDPPPDHHGDDDVPVLLQASQLQSCVHPVDGHPPGDNDRPDHDDYDDHDPDPDD